Protein AF-G4ZP39-F1 (afdb_monomer_lite)

Foldseek 3Di:
DKKAFQDAPWKKWFQPPDQDDDDPVSTDIDGADHGGMDDDDPSTDIAGDDDPDDGDMDDDDDDDPPDDDDDDPPPNDPQDWDAQPQPRDTDSDPVVNVVCNCLPPRDPCNVVSVVPDDD

Sequence (119 aa):
SMLLALQPGTSLRVFEDCCDELDGSKAREVPIPVGFAIVFRGDLIHNGMLYLTANYRLNCYLTYPGMRWEREDVTSVLPRTYACKFWGLETLKLTEKDMHQFYCPANLKGSENKPKRKR

Structure (mmCIF, N/CA/C/O backbone):
data_AF-G4ZP39-F1
#
_entry.id   AF-G4ZP39-F1
#
loop_
_atom_site.group_PDB
_atom_site.id
_atom_site.type_symbol
_atom_site.label_atom_id
_atom_site.label_alt_id
_atom_site.label_comp_id
_atom_site.label_asym_id
_atom_site.label_entity_id
_atom_site.label_seq_id
_atom_site.pdbx_PDB_ins_code
_atom_site.Cartn_x
_atom_site.Cartn_y
_atom_site.Cartn_z
_atom_site.occupancy
_atom_site.B_iso_or_equiv
_atom_site.auth_seq_id
_atom_site.auth_comp_id
_atom_site.auth_asym_id
_atom_site.auth_atom_id
_atom_site.pdbx_PDB_model_num
ATOM 1 N N . SER A 1 1 ? 2.962 -10.346 -2.706 1.00 85.94 1 SER A N 1
ATOM 2 C CA . SER A 1 1 ? 2.764 -9.990 -1.291 1.00 85.94 1 SER A CA 1
ATOM 3 C C . SER A 1 1 ? 1.299 -10.083 -0.897 1.00 85.94 1 SER A C 1
ATOM 5 O O . SER A 1 1 ? 0.430 -10.176 -1.760 1.00 85.94 1 SER A O 1
ATOM 7 N N . MET A 1 2 ? 1.021 -10.117 0.402 1.00 90.56 2 MET A N 1
ATOM 8 C CA . MET A 1 2 ? -0.323 -10.161 0.968 1.00 90.56 2 MET A CA 1
ATOM 9 C C . MET A 1 2 ? -0.413 -9.210 2.156 1.00 90.56 2 MET A C 1
ATOM 11 O O . MET A 1 2 ? 0.477 -9.194 3.002 1.00 90.56 2 MET A O 1
ATOM 15 N N . LEU A 1 3 ? -1.504 -8.457 2.251 1.00 91.25 3 LEU A N 1
ATOM 16 C CA . LEU A 1 3 ? -1.775 -7.587 3.392 1.00 91.25 3 LEU A CA 1
ATOM 17 C C . LEU A 1 3 ? -3.128 -7.948 3.999 1.00 91.25 3 LEU A C 1
ATOM 19 O O . LEU A 1 3 ? -4.145 -7.880 3.313 1.00 91.25 3 LEU A O 1
ATOM 23 N N . LEU A 1 4 ? -3.126 -8.320 5.281 1.00 91.69 4 LEU A N 1
ATOM 24 C CA . LEU A 1 4 ? -4.322 -8.646 6.059 1.00 91.69 4 LEU A CA 1
ATOM 25 C C . LEU A 1 4 ? -4.745 -7.439 6.907 1.00 91.69 4 LEU A C 1
ATOM 27 O O . LEU A 1 4 ? -3.949 -6.912 7.697 1.00 91.69 4 LEU A O 1
ATOM 31 N N . ALA A 1 5 ? -6.004 -7.025 6.760 1.00 92.44 5 ALA A N 1
ATOM 32 C CA . ALA A 1 5 ? -6.590 -5.943 7.540 1.00 92.44 5 ALA A CA 1
ATOM 33 C C . ALA A 1 5 ? -7.097 -6.460 8.891 1.00 92.44 5 ALA A C 1
ATOM 35 O O . ALA A 1 5 ? -8.068 -7.214 8.970 1.00 92.44 5 ALA A O 1
ATOM 36 N N . LEU A 1 6 ? -6.442 -6.027 9.968 1.00 91.19 6 LEU A N 1
ATOM 37 C CA . LEU A 1 6 ? -6.845 -6.346 11.341 1.00 91.19 6 LEU A CA 1
ATOM 38 C C . LEU A 1 6 ? -7.741 -5.270 11.961 1.00 91.19 6 LEU A C 1
ATOM 40 O O . LEU A 1 6 ? -8.368 -5.515 12.989 1.00 91.19 6 LEU A O 1
ATOM 44 N N . GLN A 1 7 ? -7.784 -4.077 11.366 1.00 90.56 7 GLN A N 1
ATOM 45 C CA . GLN A 1 7 ? -8.482 -2.922 11.917 1.00 90.56 7 GLN A CA 1
ATOM 46 C C . GLN A 1 7 ? -9.322 -2.205 10.857 1.00 90.56 7 GLN A C 1
ATOM 48 O O . GLN A 1 7 ? -9.010 -2.273 9.666 1.00 90.56 7 GLN A O 1
ATOM 53 N N . PRO A 1 8 ? -10.403 -1.517 11.266 1.00 90.31 8 PRO A N 1
ATOM 54 C CA . PRO A 1 8 ? -11.194 -0.706 10.355 1.00 90.31 8 PRO A CA 1
ATOM 55 C C . PRO A 1 8 ? -10.357 0.383 9.684 1.00 90.31 8 PRO A C 1
ATOM 57 O O . PRO A 1 8 ? -9.392 0.894 10.253 1.00 90.31 8 PRO A O 1
ATOM 60 N N . GLY A 1 9 ? -10.767 0.758 8.475 1.00 88.06 9 GLY A N 1
ATOM 61 C CA . GLY A 1 9 ? -10.125 1.828 7.719 1.00 88.06 9 GLY A CA 1
ATOM 62 C C . GLY A 1 9 ? -8.771 1.455 7.122 1.00 88.06 9 GLY A C 1
ATOM 63 O O . GLY A 1 9 ? -8.122 2.336 6.578 1.00 88.06 9 GLY A O 1
ATOM 64 N N . THR A 1 10 ? -8.331 0.192 7.192 1.00 90.56 10 THR A N 1
ATOM 65 C CA . THR A 1 10 ? -7.126 -0.244 6.480 1.00 90.56 10 THR A CA 1
ATOM 66 C C . THR A 1 10 ? -7.328 -0.089 4.971 1.00 90.56 10 THR A C 1
ATOM 68 O O . THR A 1 10 ? -8.192 -0.728 4.372 1.00 90.56 10 THR A O 1
ATOM 71 N N . SER A 1 11 ? -6.478 0.730 4.361 1.00 91.06 11 SER A N 1
ATOM 72 C CA . SER A 1 11 ? -6.428 0.966 2.922 1.00 91.06 11 SER A CA 1
ATOM 73 C C . SER A 1 11 ? -4.999 0.812 2.408 1.00 91.06 11 SER A C 1
ATOM 75 O O . SER A 1 11 ? -4.011 1.086 3.106 1.00 91.06 11 SER A O 1
ATOM 77 N N . LEU A 1 12 ? -4.881 0.400 1.152 1.00 91.06 12 LEU A N 1
ATOM 78 C CA . LEU A 1 12 ? -3.618 0.338 0.430 1.00 91.06 12 LEU A CA 1
ATOM 79 C C . LEU A 1 12 ? -3.713 1.201 -0.823 1.00 91.06 12 LEU A C 1
ATOM 81 O O . LEU A 1 12 ? -4.665 1.060 -1.586 1.00 91.06 12 LEU A O 1
ATOM 85 N N . ARG A 1 13 ? -2.723 2.063 -1.061 1.00 92.00 13 ARG A N 1
ATOM 86 C CA . ARG A 1 13 ? -2.571 2.692 -2.372 1.00 92.00 13 ARG A CA 1
ATOM 87 C C . ARG A 1 13 ? -1.713 1.789 -3.237 1.00 92.00 13 ARG A C 1
ATOM 89 O O . ARG A 1 13 ? -0.571 1.509 -2.880 1.00 92.00 13 ARG A O 1
ATOM 96 N N . VAL A 1 14 ? -2.269 1.347 -4.352 1.00 92.38 14 VAL A N 1
ATOM 97 C CA . VAL A 1 14 ? -1.565 0.595 -5.392 1.00 92.38 14 VAL A CA 1
ATOM 98 C C . VAL A 1 14 ? -1.457 1.465 -6.634 1.00 92.38 14 VAL A C 1
ATOM 100 O O . VAL A 1 14 ? -2.310 2.322 -6.860 1.00 92.38 14 VAL A O 1
ATOM 103 N N . PHE A 1 15 ? -0.416 1.263 -7.429 1.00 92.75 15 PHE A N 1
ATOM 104 C CA . PHE A 1 15 ? -0.277 1.915 -8.724 1.00 92.75 15 PHE A CA 1
ATOM 105 C C . PHE A 1 15 ? -0.468 0.846 -9.796 1.00 92.75 15 PHE A C 1
ATOM 107 O O . PHE A 1 15 ? 0.370 -0.043 -9.941 1.00 92.75 15 PHE A O 1
ATOM 114 N N . GLU A 1 16 ? -1.620 0.867 -10.472 1.00 91.25 16 GLU A N 1
ATOM 115 C CA . GLU A 1 16 ? -1.995 -0.181 -11.430 1.00 91.25 16 GLU A CA 1
ATOM 116 C C . GLU A 1 16 ? -0.911 -0.335 -12.510 1.00 91.25 16 GLU A C 1
ATOM 118 O O . GLU A 1 16 ? -0.375 0.651 -13.014 1.00 91.25 16 GLU A O 1
ATOM 123 N N . ASP A 1 17 ? -0.540 -1.578 -12.824 1.00 90.25 17 ASP A N 1
ATOM 124 C CA . ASP A 1 17 ? 0.516 -1.941 -13.785 1.00 90.25 17 ASP A CA 1
ATOM 125 C C . ASP A 1 17 ? 1.912 -1.327 -13.540 1.00 90.25 17 ASP A C 1
ATOM 127 O O . ASP A 1 17 ? 2.782 -1.406 -14.407 1.00 90.25 17 ASP A O 1
ATOM 131 N N . CYS A 1 18 ? 2.169 -0.733 -12.374 1.00 88.00 18 CYS A N 1
ATOM 132 C CA . CYS A 1 18 ? 3.459 -0.124 -12.053 1.00 88.00 18 CYS A CA 1
ATOM 133 C C . CYS A 1 18 ? 4.329 -1.122 -11.284 1.00 88.00 18 CYS A C 1
ATOM 135 O O . CYS A 1 18 ? 4.203 -1.225 -10.066 1.00 88.00 18 CYS A O 1
ATOM 137 N N . CYS A 1 19 ? 5.183 -1.874 -11.984 1.00 85.50 19 CYS A N 1
ATOM 138 C CA . CYS A 1 19 ? 6.138 -2.806 -11.356 1.00 85.50 19 CYS A CA 1
ATOM 139 C C . CYS A 1 19 ? 7.575 -2.253 -11.325 1.00 85.50 19 CYS A C 1
ATOM 141 O O . CYS A 1 19 ? 8.317 -2.523 -10.391 1.00 85.50 19 CYS A O 1
ATOM 143 N N . ASP A 1 20 ? 7.943 -1.430 -12.313 1.00 83.94 20 ASP A N 1
ATOM 144 C CA . ASP A 1 20 ? 9.309 -0.903 -12.456 1.00 83.94 20 ASP A CA 1
ATOM 145 C C . ASP A 1 20 ? 9.385 0.618 -12.258 1.00 83.94 20 ASP A C 1
ATOM 147 O O . ASP A 1 20 ? 10.330 1.139 -11.666 1.00 83.94 20 ASP A O 1
ATOM 151 N N . GLU A 1 21 ? 8.376 1.346 -12.746 1.00 83.31 21 GLU A N 1
ATOM 152 C CA . GLU A 1 21 ? 8.329 2.807 -12.722 1.00 83.31 21 GLU A CA 1
ATOM 153 C C . GLU A 1 21 ? 6.998 3.303 -12.150 1.00 83.31 21 GLU A C 1
ATOM 155 O O . GLU A 1 21 ? 5.931 2.745 -12.409 1.00 83.31 21 GLU A O 1
ATOM 160 N N . LEU A 1 22 ? 7.073 4.360 -11.340 1.00 86.38 22 LEU A N 1
ATOM 161 C CA . LEU A 1 22 ? 5.926 4.962 -10.671 1.00 86.38 22 LEU A CA 1
ATOM 162 C C . LEU A 1 22 ? 5.171 5.908 -11.617 1.00 86.38 22 LEU A C 1
ATOM 164 O O . LEU A 1 22 ? 5.695 6.956 -11.988 1.00 86.38 22 LEU A O 1
ATOM 168 N N . ASP A 1 23 ? 3.899 5.612 -11.883 1.00 84.31 23 ASP A N 1
ATOM 169 C CA . ASP A 1 23 ? 2.966 6.523 -12.553 1.00 84.31 23 ASP A CA 1
ATOM 170 C C . ASP A 1 23 ? 1.846 6.949 -11.594 1.00 84.31 23 ASP A C 1
ATOM 172 O O . ASP A 1 23 ? 0.932 6.186 -11.275 1.00 84.31 23 ASP A O 1
ATOM 176 N N . GLY A 1 24 ? 1.898 8.205 -11.141 1.00 87.75 24 GLY A N 1
ATOM 177 C CA . GLY A 1 24 ? 0.918 8.759 -10.207 1.00 87.75 24 GLY A CA 1
ATOM 178 C C . GLY A 1 24 ? -0.520 8.795 -10.737 1.00 87.75 24 GLY A C 1
ATOM 179 O O . GLY A 1 24 ? -1.451 8.813 -9.932 1.00 87.75 24 GLY A O 1
ATOM 180 N N . SER A 1 25 ? -0.723 8.769 -12.059 1.00 88.94 25 SER A N 1
ATOM 181 C CA . SER A 1 25 ? -2.063 8.752 -12.663 1.00 88.94 25 SER A CA 1
ATOM 182 C C . SER A 1 25 ? -2.778 7.409 -12.494 1.00 88.94 25 SER A C 1
ATOM 184 O O . SER A 1 25 ? -4.006 7.357 -12.537 1.00 88.94 25 SER A O 1
ATOM 186 N N . LYS A 1 26 ? -2.020 6.340 -12.227 1.00 90.12 26 LYS A N 1
ATOM 187 C CA . LYS A 1 26 ? -2.521 4.976 -12.003 1.00 90.12 26 LYS A CA 1
ATOM 188 C C . LYS A 1 26 ? -2.728 4.647 -10.526 1.00 90.12 26 LYS A C 1
ATOM 190 O O . LYS A 1 26 ? -2.936 3.490 -10.162 1.00 90.12 26 LYS A O 1
ATOM 195 N N . ALA A 1 27 ? -2.637 5.655 -9.659 1.00 92.75 27 ALA A N 1
ATOM 196 C CA . ALA A 1 27 ? -2.861 5.494 -8.236 1.00 92.75 27 ALA A CA 1
ATOM 197 C C . ALA A 1 27 ? -4.317 5.112 -7.956 1.00 92.75 27 ALA A C 1
ATOM 199 O O . ALA A 1 27 ? -5.250 5.846 -8.285 1.00 92.75 27 ALA A O 1
ATOM 200 N N . ARG A 1 28 ? -4.502 4.001 -7.252 1.00 92.56 28 ARG A N 1
ATOM 201 C CA . ARG A 1 28 ? -5.798 3.536 -6.780 1.00 92.56 28 ARG A CA 1
ATOM 202 C C . ARG A 1 28 ? -5.739 3.210 -5.304 1.00 92.56 28 ARG A C 1
ATOM 204 O O . ARG A 1 28 ? -4.849 2.503 -4.838 1.00 92.56 28 ARG A O 1
ATOM 211 N N . GLU A 1 29 ? -6.711 3.719 -4.564 1.00 93.50 29 GLU A N 1
ATOM 212 C CA . GLU A 1 29 ? -6.919 3.304 -3.186 1.00 93.50 29 GLU A CA 1
ATOM 213 C C . GLU A 1 29 ? -7.802 2.058 -3.149 1.00 93.50 29 GLU A C 1
ATOM 215 O O . GLU A 1 29 ? -8.876 2.015 -3.753 1.00 93.50 29 GLU A O 1
ATOM 220 N N . VAL A 1 30 ? -7.335 1.043 -2.432 1.00 93.75 30 VAL A N 1
ATOM 221 C CA . VAL A 1 30 ? -8.057 -0.201 -2.200 1.00 93.75 30 VAL A CA 1
ATOM 222 C C . VAL A 1 30 ? -8.378 -0.294 -0.710 1.00 93.75 30 VAL A C 1
ATOM 224 O O . VAL A 1 30 ? -7.472 -0.579 0.082 1.00 93.75 30 VAL A O 1
ATOM 227 N N . PRO A 1 31 ? -9.636 -0.041 -0.305 1.00 94.06 31 PRO A N 1
ATOM 228 C CA . PRO A 1 31 ? -10.075 -0.286 1.060 1.00 94.06 31 PRO A CA 1
ATOM 229 C C . PRO A 1 31 ? -10.185 -1.792 1.304 1.00 94.06 31 PRO A C 1
ATOM 231 O O . PRO A 1 31 ? -10.721 -2.532 0.476 1.00 94.06 31 PRO A O 1
ATOM 234 N N . ILE A 1 32 ? -9.683 -2.252 2.448 1.00 93.50 32 ILE A N 1
ATOM 235 C CA . ILE A 1 32 ? -9.635 -3.673 2.801 1.00 93.50 32 ILE A CA 1
ATOM 236 C C . ILE A 1 32 ? -10.479 -3.873 4.065 1.00 93.50 32 ILE A C 1
ATOM 238 O O . ILE A 1 32 ? -10.115 -3.368 5.131 1.00 93.50 32 ILE A O 1
ATOM 242 N N . PRO A 1 33 ? -11.616 -4.586 3.975 1.00 93.94 33 PRO A N 1
ATOM 243 C CA . PRO A 1 33 ? -12.450 -4.861 5.137 1.00 93.94 33 PRO A CA 1
ATOM 244 C C . PRO A 1 33 ? -11.706 -5.661 6.211 1.00 93.94 33 PRO A C 1
ATOM 246 O O . PRO A 1 33 ? -10.839 -6.480 5.911 1.00 93.94 33 PRO A O 1
ATOM 249 N N . VAL A 1 34 ? -12.087 -5.468 7.475 1.00 94.25 34 VAL A N 1
ATOM 250 C CA . VAL A 1 34 ? -11.519 -6.224 8.602 1.00 94.25 34 VAL A CA 1
ATOM 251 C C . VAL A 1 34 ? -11.698 -7.725 8.384 1.00 94.25 34 VAL A C 1
ATOM 253 O O . VAL A 1 34 ? -12.792 -8.183 8.059 1.00 94.25 34 VAL A O 1
ATOM 256 N N . GLY A 1 35 ? -10.624 -8.488 8.579 1.00 93.62 35 GLY A N 1
ATOM 257 C CA . GLY A 1 35 ? -10.598 -9.939 8.382 1.00 93.62 35 GLY A CA 1
ATOM 258 C C . GLY A 1 35 ? -10.363 -10.374 6.934 1.00 93.62 35 GLY A C 1
ATOM 259 O O . GLY A 1 35 ? -10.159 -11.561 6.693 1.00 93.62 35 GLY A O 1
ATOM 260 N N . PHE A 1 36 ? -10.336 -9.441 5.979 1.00 94.88 36 PHE A N 1
ATOM 261 C CA . PHE A 1 36 ? -9.992 -9.719 4.588 1.00 94.88 36 PHE A CA 1
ATOM 262 C C . PHE A 1 36 ? -8.519 -9.420 4.323 1.00 94.88 36 PHE A C 1
ATOM 264 O O . PHE A 1 36 ? -7.894 -8.573 4.971 1.00 94.88 36 PHE A O 1
ATOM 271 N N . ALA A 1 37 ? -7.973 -10.116 3.328 1.00 93.19 37 ALA A N 1
ATOM 272 C CA . ALA A 1 37 ? -6.633 -9.883 2.824 1.00 93.19 37 ALA A CA 1
ATOM 273 C C . ALA A 1 37 ? -6.670 -9.505 1.344 1.00 93.19 37 ALA A C 1
ATOM 275 O O . ALA A 1 37 ? -7.465 -10.043 0.574 1.00 93.19 37 ALA A O 1
ATOM 276 N N . ILE A 1 38 ? -5.766 -8.613 0.949 1.00 92.31 38 ILE A N 1
ATOM 277 C CA . ILE A 1 38 ? -5.446 -8.373 -0.457 1.00 92.31 38 ILE A CA 1
ATOM 278 C C . ILE A 1 38 ? -4.195 -9.165 -0.824 1.00 92.31 38 ILE A C 1
ATOM 280 O O . ILE A 1 38 ? -3.213 -9.160 -0.078 1.00 92.31 38 ILE A O 1
ATOM 284 N N . VAL A 1 39 ? -4.225 -9.822 -1.981 1.00 92.69 39 VAL A N 1
ATOM 285 C CA . VAL A 1 39 ? -3.072 -10.497 -2.584 1.00 92.69 39 VAL A CA 1
ATOM 286 C C . VAL A 1 39 ? -2.695 -9.752 -3.854 1.00 92.69 39 VAL A C 1
ATOM 288 O O . VAL A 1 39 ? -3.550 -9.468 -4.689 1.00 92.69 39 VAL A O 1
ATOM 291 N N . PHE A 1 40 ? -1.418 -9.424 -3.992 1.00 88.44 40 PHE A N 1
ATOM 292 C CA . PHE A 1 40 ? -0.884 -8.672 -5.123 1.00 88.44 40 PHE A CA 1
ATOM 293 C C . PHE A 1 40 ? 0.541 -9.140 -5.436 1.00 88.44 40 PHE A C 1
ATOM 295 O O . PHE A 1 40 ? 1.155 -9.862 -4.642 1.00 88.44 40 PHE A O 1
ATOM 302 N N . ARG A 1 41 ? 1.077 -8.776 -6.605 1.00 86.69 41 ARG A N 1
ATOM 303 C CA . ARG A 1 41 ? 2.471 -9.101 -6.954 1.00 86.69 41 ARG A CA 1
ATOM 304 C C . ARG A 1 41 ? 3.447 -8.461 -5.958 1.00 86.69 41 ARG A C 1
ATOM 306 O O . ARG A 1 41 ? 3.100 -7.477 -5.318 1.00 86.69 41 ARG A O 1
ATOM 313 N N . GLY A 1 42 ? 4.617 -9.070 -5.753 1.00 83.69 42 GLY A N 1
ATOM 314 C CA . GLY A 1 42 ? 5.643 -8.520 -4.849 1.00 83.69 42 GLY A CA 1
ATOM 315 C C . GLY A 1 42 ? 6.122 -7.151 -5.320 1.00 83.69 42 GLY A C 1
ATOM 316 O O . GLY A 1 42 ? 5.954 -6.166 -4.607 1.00 83.69 42 GLY A O 1
ATOM 317 N N . ASP A 1 43 ? 6.522 -7.122 -6.588 1.00 84.81 43 ASP A N 1
ATOM 318 C CA . ASP A 1 43 ? 7.085 -5.985 -7.311 1.00 84.81 43 ASP A CA 1
ATOM 319 C C . ASP A 1 43 ? 6.087 -4.876 -7.667 1.00 84.81 43 ASP A C 1
ATOM 321 O O . ASP A 1 43 ? 6.481 -3.832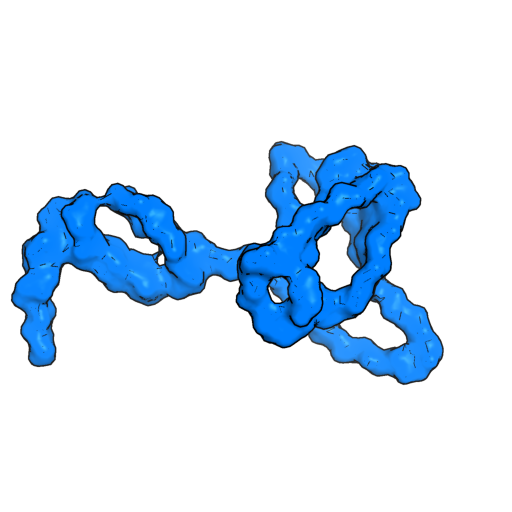 -8.175 1.00 84.81 43 ASP A O 1
ATOM 325 N N . LEU A 1 44 ? 4.789 -5.057 -7.402 1.00 88.12 44 LEU A N 1
ATOM 326 C CA . LEU A 1 44 ? 3.807 -4.006 -7.651 1.00 88.12 44 LEU A CA 1
ATOM 327 C C . LEU A 1 44 ? 4.090 -2.820 -6.726 1.00 88.12 44 LEU A C 1
ATOM 329 O O . LEU A 1 44 ? 4.024 -2.955 -5.502 1.00 88.12 44 LEU A O 1
ATOM 333 N N . ILE A 1 45 ? 4.319 -1.639 -7.291 1.00 87.31 45 ILE A N 1
ATOM 334 C CA . ILE A 1 45 ? 4.542 -0.417 -6.524 1.00 87.31 45 ILE A CA 1
ATOM 335 C C . ILE A 1 45 ? 3.270 -0.085 -5.731 1.00 87.31 45 ILE A C 1
ATOM 337 O O . ILE A 1 45 ? 2.162 0.022 -6.267 1.00 87.31 45 ILE A O 1
ATOM 341 N N . HIS A 1 46 ? 3.431 0.069 -4.418 1.00 89.56 46 HIS A N 1
ATOM 342 C CA . HIS A 1 46 ? 2.350 0.357 -3.483 1.00 89.56 46 HIS A CA 1
ATOM 343 C C . HIS A 1 46 ? 2.868 1.140 -2.275 1.00 89.56 46 HIS A C 1
ATOM 345 O O . HIS A 1 46 ? 4.045 1.081 -1.922 1.00 89.56 46 HIS A O 1
ATOM 351 N N . ASN A 1 47 ? 1.978 1.851 -1.588 1.00 86.12 47 ASN A N 1
ATOM 352 C CA . ASN A 1 47 ? 2.297 2.501 -0.322 1.00 86.12 47 ASN A CA 1
ATOM 353 C C . ASN A 1 47 ? 1.128 2.431 0.664 1.00 86.12 47 ASN A C 1
ATOM 355 O O . ASN A 1 47 ? -0.044 2.347 0.297 1.00 86.12 47 ASN A O 1
ATOM 359 N N . GLY A 1 48 ? 1.458 2.487 1.956 1.00 84.44 48 GLY A N 1
ATOM 360 C CA . GLY A 1 48 ? 0.446 2.657 2.995 1.00 84.44 48 GLY A CA 1
ATOM 361 C C . GLY A 1 48 ? -0.239 4.019 2.893 1.00 84.44 48 GLY A C 1
ATOM 362 O O . GLY A 1 48 ? 0.367 4.992 2.440 1.00 84.44 48 GLY A O 1
ATOM 363 N N . MET A 1 49 ? -1.490 4.077 3.339 1.00 83.69 49 MET A N 1
ATOM 364 C CA . MET A 1 49 ? -2.212 5.334 3.506 1.00 83.69 49 MET A CA 1
ATOM 365 C C . MET A 1 49 ? -1.803 6.041 4.802 1.00 83.69 49 MET A C 1
ATOM 367 O O . MET A 1 49 ? -1.285 5.420 5.732 1.00 83.69 49 MET A O 1
ATOM 371 N N . LEU A 1 50 ? -2.017 7.356 4.842 1.00 80.25 50 LEU A N 1
ATOM 372 C CA . LEU A 1 50 ? -1.892 8.145 6.065 1.00 80.25 50 LEU A CA 1
ATOM 373 C C . LEU A 1 50 ? -3.068 7.824 6.988 1.00 80.25 50 LEU A C 1
ATOM 375 O O . LEU A 1 50 ? -4.218 7.837 6.555 1.00 80.25 50 LEU A O 1
ATOM 379 N N . TYR A 1 51 ? -2.774 7.584 8.263 1.00 76.56 51 TYR A N 1
ATOM 380 C CA . TYR A 1 51 ? -3.779 7.324 9.287 1.00 76.56 51 TYR A CA 1
ATOM 381 C C . TYR A 1 51 ? -3.675 8.369 10.396 1.00 76.56 51 TYR A C 1
ATOM 383 O O . TYR A 1 51 ? -2.576 8.725 10.817 1.00 76.56 51 TYR A O 1
ATOM 391 N N . LEU A 1 52 ? -4.825 8.847 10.880 1.00 77.38 52 LEU A N 1
ATOM 392 C CA . LEU A 1 52 ? -4.898 9.754 12.035 1.00 77.38 52 LEU A CA 1
ATOM 393 C C . LEU A 1 52 ? -4.583 9.034 13.355 1.00 77.38 52 LEU A C 1
ATOM 395 O O . LEU A 1 52 ? -4.194 9.661 14.336 1.00 77.38 52 LEU A O 1
ATOM 399 N N . THR A 1 53 ? -4.759 7.715 13.375 1.00 77.12 53 THR A N 1
ATOM 400 C CA . THR A 1 53 ? -4.515 6.831 14.516 1.00 77.12 53 THR A CA 1
ATOM 401 C C . THR A 1 53 ? -3.602 5.680 14.095 1.00 77.12 53 THR A C 1
ATOM 403 O O . THR A 1 53 ? -3.421 5.415 12.907 1.00 77.12 53 THR A O 1
ATOM 406 N N . ALA A 1 54 ? -2.996 4.985 15.062 1.00 79.75 54 ALA A N 1
ATOM 407 C CA . ALA A 1 54 ? -2.187 3.807 14.762 1.00 79.75 54 ALA A CA 1
ATOM 408 C C . ALA A 1 54 ? -3.046 2.716 14.091 1.00 79.75 54 ALA A C 1
ATOM 410 O O . ALA A 1 54 ? -4.045 2.284 14.665 1.00 79.75 54 ALA A O 1
ATOM 411 N N . ASN A 1 55 ? -2.641 2.274 12.894 1.00 78.06 55 ASN A N 1
ATOM 412 C CA . ASN A 1 55 ? -3.270 1.178 12.153 1.00 78.06 55 ASN A CA 1
ATOM 413 C C . ASN A 1 55 ? -2.305 -0.019 12.088 1.00 78.06 55 ASN A C 1
ATOM 415 O O . ASN A 1 55 ? -1.273 0.029 11.412 1.00 78.06 55 ASN A O 1
ATOM 419 N N . TYR A 1 56 ? -2.623 -1.080 12.823 1.00 79.44 56 TYR A N 1
ATOM 420 C CA . TYR A 1 56 ? -1.880 -2.333 12.843 1.00 79.44 56 TYR A CA 1
ATOM 421 C C . TYR A 1 56 ? -2.339 -3.233 11.695 1.00 79.44 56 TYR A C 1
ATOM 423 O O . TYR A 1 56 ? -3.528 -3.498 11.516 1.00 79.44 56 TYR A O 1
ATOM 431 N N . ARG A 1 57 ? -1.372 -3.739 10.929 1.00 77.88 57 ARG A N 1
ATOM 432 C CA . ARG A 1 57 ? -1.594 -4.580 9.750 1.00 77.88 57 ARG A CA 1
ATOM 433 C C . ARG A 1 57 ? -0.538 -5.670 9.672 1.00 77.88 57 ARG A C 1
ATOM 435 O O . ARG A 1 57 ? 0.607 -5.444 10.063 1.00 77.88 57 ARG A O 1
ATOM 442 N N . LEU A 1 58 ? -0.916 -6.826 9.137 1.00 84.12 58 LEU A N 1
ATOM 443 C CA . LEU A 1 58 ? 0.022 -7.910 8.859 1.00 84.12 58 LEU A CA 1
ATOM 444 C C . LEU A 1 58 ? 0.367 -7.892 7.374 1.00 84.12 58 LEU A C 1
ATOM 446 O O . LEU A 1 58 ? -0.511 -8.053 6.529 1.00 84.12 58 LEU A O 1
ATOM 450 N N . ASN A 1 59 ? 1.645 -7.666 7.072 1.00 85.94 59 ASN A N 1
ATOM 451 C CA . ASN A 1 59 ? 2.194 -7.812 5.730 1.00 85.94 59 ASN A CA 1
ATOM 452 C C . ASN A 1 59 ? 2.942 -9.146 5.656 1.00 85.94 59 ASN A C 1
ATOM 454 O O . ASN A 1 59 ? 3.837 -9.405 6.462 1.00 85.94 59 ASN A O 1
ATOM 458 N N . CYS A 1 60 ? 2.552 -9.991 4.712 1.00 84.12 60 CYS A N 1
ATOM 459 C CA . CYS A 1 60 ? 3.067 -11.336 4.534 1.00 84.12 60 CYS A CA 1
ATOM 460 C C . CYS A 1 60 ? 3.565 -11.518 3.100 1.00 84.12 60 CYS A C 1
ATOM 462 O O . CYS A 1 60 ? 2.922 -11.098 2.138 1.00 84.12 60 CYS A O 1
ATOM 464 N N . TYR A 1 61 ? 4.676 -12.227 2.939 1.00 82.44 61 TYR A N 1
ATOM 465 C CA . TYR A 1 61 ? 5.112 -12.699 1.630 1.00 82.44 61 TYR A CA 1
ATOM 466 C C . TYR A 1 61 ? 4.542 -14.095 1.405 1.00 82.44 61 TYR A C 1
ATOM 468 O O . TYR A 1 61 ? 4.785 -15.006 2.193 1.00 82.44 61 TYR A O 1
ATOM 476 N N . LEU A 1 62 ? 3.752 -14.250 0.344 1.00 80.81 62 LEU A N 1
ATOM 477 C CA . LEU A 1 62 ? 3.284 -15.561 -0.089 1.00 80.81 62 LEU A CA 1
ATOM 478 C C . LEU A 1 62 ? 4.393 -16.218 -0.907 1.00 80.81 62 LEU A C 1
ATOM 480 O O . LEU A 1 62 ? 4.922 -15.614 -1.841 1.00 80.81 62 LEU A O 1
ATOM 484 N N . THR A 1 63 ? 4.747 -17.444 -0.544 1.00 77.50 63 THR A N 1
ATOM 485 C CA . THR A 1 63 ? 5.749 -18.250 -1.242 1.00 77.50 63 THR A CA 1
ATOM 486 C C . THR A 1 63 ? 5.101 -19.540 -1.736 1.00 77.50 63 THR A C 1
ATOM 488 O O . THR A 1 63 ? 4.120 -20.015 -1.163 1.00 77.50 63 THR A O 1
ATOM 491 N N . TYR A 1 64 ? 5.631 -20.106 -2.817 1.00 80.50 64 TYR A N 1
ATOM 492 C CA . TYR A 1 64 ? 5.243 -21.426 -3.312 1.00 80.50 64 TYR A CA 1
ATOM 493 C C . TYR A 1 64 ? 6.498 -22.250 -3.636 1.00 80.50 64 TYR A C 1
ATOM 495 O O . TYR A 1 64 ? 7.565 -21.669 -3.872 1.00 80.50 64 TYR A O 1
ATOM 503 N N . PRO A 1 65 ? 6.417 -23.596 -3.630 1.00 87.06 65 PRO A N 1
ATOM 504 C CA . PRO A 1 65 ? 7.571 -24.446 -3.907 1.00 87.06 65 PRO A CA 1
ATOM 505 C C . PRO A 1 65 ? 8.230 -24.102 -5.249 1.00 87.06 65 PRO A C 1
ATOM 507 O O . PRO A 1 65 ? 7.564 -24.044 -6.278 1.00 87.06 65 PRO A O 1
ATOM 510 N N . GLY A 1 66 ? 9.545 -23.868 -5.231 1.00 80.12 66 GLY A N 1
ATOM 511 C CA . GLY A 1 66 ? 10.328 -23.491 -6.416 1.00 80.12 66 GLY A CA 1
ATOM 512 C C . GLY A 1 66 ? 10.457 -21.983 -6.666 1.00 80.12 66 GLY A C 1
ATOM 513 O O . GLY A 1 66 ? 11.233 -21.585 -7.532 1.00 80.12 66 GLY A O 1
ATOM 514 N N . MET A 1 67 ? 9.769 -21.133 -5.898 1.00 79.06 67 MET A N 1
ATOM 515 C CA . MET A 1 67 ? 9.910 -19.679 -5.997 1.00 79.06 67 MET A CA 1
ATOM 516 C C . MET A 1 67 ? 11.213 -19.205 -5.332 1.00 79.06 67 MET A C 1
ATOM 518 O O . MET A 1 67 ? 11.429 -19.438 -4.141 1.00 79.06 67 MET A O 1
ATOM 522 N N . ARG A 1 68 ? 12.074 -18.507 -6.083 1.00 70.31 68 ARG A N 1
ATOM 523 C CA . ARG A 1 68 ? 13.211 -17.760 -5.522 1.00 70.31 68 ARG A CA 1
ATOM 524 C C . ARG A 1 68 ? 12.756 -16.337 -5.226 1.00 70.31 68 ARG A C 1
ATOM 526 O O . ARG A 1 68 ? 12.383 -15.618 -6.144 1.00 70.31 68 ARG A O 1
ATOM 533 N N . TRP A 1 69 ? 12.773 -15.961 -3.952 1.00 66.75 69 TRP A N 1
ATOM 534 C CA . TRP A 1 69 ? 12.566 -14.577 -3.544 1.00 66.75 69 TRP A CA 1
ATOM 535 C C . TRP A 1 69 ? 13.898 -13.842 -3.550 1.00 66.75 69 TRP A C 1
ATOM 537 O O . TRP A 1 69 ? 14.823 -14.234 -2.837 1.00 66.75 69 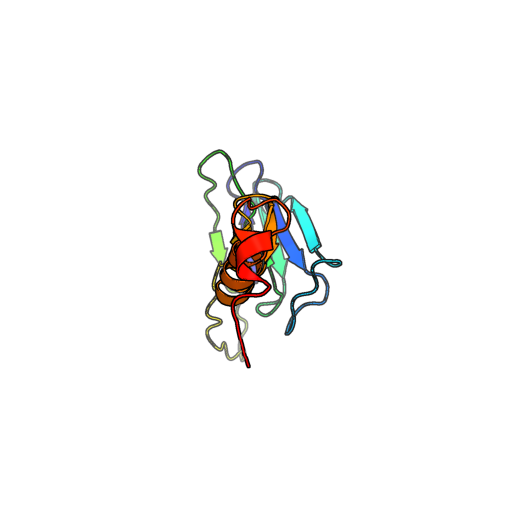TRP A O 1
ATOM 547 N N . GLU A 1 70 ? 13.971 -12.752 -4.301 1.00 64.06 70 GLU A N 1
ATOM 548 C CA . GLU A 1 70 ? 14.911 -11.682 -3.992 1.00 64.06 70 GLU A CA 1
ATOM 549 C C . GLU A 1 70 ? 14.225 -10.762 -2.981 1.00 64.06 70 GLU A C 1
ATOM 551 O O . GLU A 1 70 ? 13.032 -10.478 -3.088 1.00 64.06 70 GLU A O 1
ATOM 556 N N . ARG A 1 71 ? 14.938 -10.390 -1.913 1.00 53.88 71 ARG A N 1
ATOM 557 C CA . ARG A 1 71 ? 14.380 -9.509 -0.887 1.00 53.88 71 ARG A CA 1
ATOM 558 C C . ARG A 1 71 ? 14.185 -8.139 -1.521 1.00 53.88 71 ARG A C 1
ATOM 560 O O . ARG A 1 71 ? 15.151 -7.411 -1.709 1.00 53.88 71 ARG A O 1
ATOM 567 N N . GLU A 1 72 ? 12.942 -7.797 -1.816 1.00 53.66 72 GLU A N 1
ATOM 568 C CA . GLU A 1 72 ? 12.584 -6.429 -2.150 1.00 53.66 72 GLU A CA 1
ATOM 569 C C . GLU A 1 72 ? 12.743 -5.584 -0.886 1.00 53.66 72 GLU A C 1
ATOM 571 O O . GLU A 1 72 ? 12.069 -5.803 0.127 1.00 53.66 72 GLU A O 1
ATOM 576 N N . ASP A 1 73 ? 13.669 -4.629 -0.922 1.00 47.09 73 ASP A N 1
ATOM 577 C CA . ASP A 1 73 ? 13.750 -3.581 0.083 1.00 47.09 73 ASP A CA 1
ATOM 578 C C . ASP A 1 73 ? 12.525 -2.682 -0.103 1.00 47.09 73 ASP A C 1
ATOM 580 O O . ASP A 1 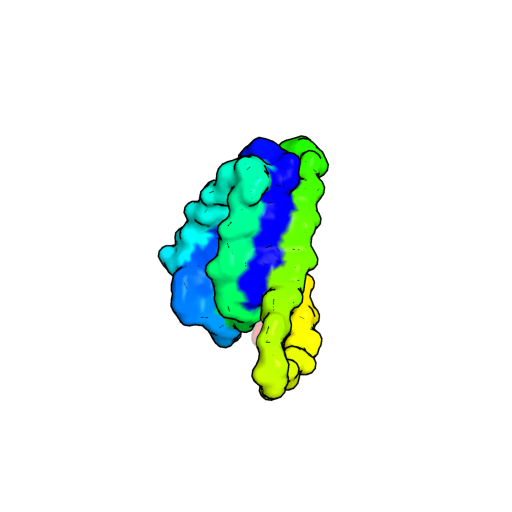73 ? 12.562 -1.684 -0.824 1.00 47.09 73 ASP A O 1
ATOM 584 N N . VAL A 1 74 ? 11.408 -3.069 0.523 1.00 48.03 74 VAL A N 1
ATOM 585 C CA . VAL A 1 74 ? 10.154 -2.308 0.526 1.00 48.03 74 VAL A CA 1
ATOM 586 C C . VAL A 1 74 ? 10.392 -1.009 1.287 1.00 48.03 74 VAL A C 1
ATOM 588 O O . VAL A 1 74 ? 10.094 -0.863 2.476 1.00 48.03 74 VAL A O 1
ATOM 591 N N . THR A 1 75 ? 10.978 -0.038 0.605 1.00 41.22 75 THR A N 1
ATOM 592 C CA . THR A 1 75 ? 11.121 1.314 1.104 1.00 41.22 75 THR A CA 1
ATOM 593 C C . THR A 1 75 ? 9.754 1.959 0.971 1.00 41.22 75 THR A C 1
ATOM 595 O O . THR A 1 75 ? 9.397 2.570 -0.028 1.00 41.22 75 THR A O 1
ATOM 598 N N . SER A 1 76 ? 8.968 1.797 2.037 1.00 45.16 76 SER A N 1
ATOM 599 C CA . SER A 1 76 ? 7.905 2.711 2.445 1.00 45.16 76 SER A CA 1
ATOM 600 C C . SER A 1 76 ? 8.487 4.123 2.538 1.00 45.16 76 SER A C 1
ATOM 602 O O . SER A 1 76 ? 8.777 4.641 3.617 1.00 45.16 76 SER A O 1
ATOM 604 N N . VAL A 1 77 ? 8.711 4.751 1.400 1.00 44.72 77 VAL A N 1
ATOM 605 C CA . VAL A 1 77 ? 9.141 6.129 1.313 1.00 44.72 77 VAL A CA 1
ATOM 606 C C . VAL A 1 77 ? 8.306 6.678 0.181 1.00 44.72 77 VAL A C 1
ATOM 608 O O . VAL A 1 77 ? 8.670 6.562 -0.984 1.00 44.72 77 VAL A O 1
ATOM 611 N N . LEU A 1 78 ? 7.151 7.262 0.536 1.00 53.06 78 LEU A N 1
ATOM 612 C CA . LEU A 1 78 ? 6.586 8.329 -0.288 1.00 53.06 78 LEU A CA 1
ATOM 613 C C . LEU A 1 78 ? 7.786 9.149 -0.765 1.00 53.06 78 LEU A C 1
ATOM 615 O O . LEU A 1 78 ? 8.575 9.548 0.106 1.00 53.06 78 LEU A O 1
ATOM 619 N N . PRO A 1 79 ? 8.013 9.303 -2.082 1.00 55.47 79 PRO A N 1
ATOM 620 C CA . PRO A 1 79 ? 9.201 9.997 -2.540 1.00 55.47 79 PRO A CA 1
ATOM 621 C C . PRO A 1 79 ? 9.210 11.333 -1.812 1.00 55.47 79 PRO A C 1
ATOM 623 O O . PRO A 1 79 ? 8.174 11.994 -1.764 1.00 55.47 79 PRO A O 1
ATOM 626 N N . ARG A 1 80 ? 10.309 11.644 -1.109 1.00 59.31 80 ARG A N 1
ATOM 627 C CA . ARG A 1 80 ? 10.353 12.813 -0.225 1.00 59.31 80 ARG A CA 1
ATOM 628 C C . ARG A 1 80 ? 9.920 14.023 -1.044 1.00 59.31 80 ARG A C 1
ATOM 630 O O . ARG A 1 80 ? 10.665 14.467 -1.913 1.00 59.31 80 ARG A O 1
ATOM 637 N N . THR A 1 81 ? 8.714 14.519 -0.788 1.00 72.06 81 THR A N 1
ATOM 638 C CA . THR A 1 81 ? 8.226 15.721 -1.439 1.00 72.06 81 THR A CA 1
ATOM 639 C C . THR A 1 81 ? 8.748 16.910 -0.657 1.00 72.06 81 THR A C 1
ATOM 641 O O . THR A 1 81 ? 8.718 16.979 0.574 1.00 72.06 81 THR A O 1
ATOM 644 N N . TYR A 1 82 ? 9.308 17.847 -1.396 1.00 73.69 82 TYR A N 1
ATOM 645 C CA . TYR A 1 82 ? 9.913 19.054 -0.890 1.00 73.69 82 TYR A CA 1
ATOM 646 C C . TYR A 1 82 ? 9.083 20.228 -1.388 1.00 73.69 82 TYR A C 1
ATOM 648 O O . TYR A 1 82 ? 9.075 20.521 -2.584 1.00 73.69 82 TYR A O 1
ATOM 656 N N . ALA A 1 83 ? 8.391 20.898 -0.469 1.00 81.81 83 ALA A N 1
ATOM 657 C CA . ALA A 1 83 ? 7.555 22.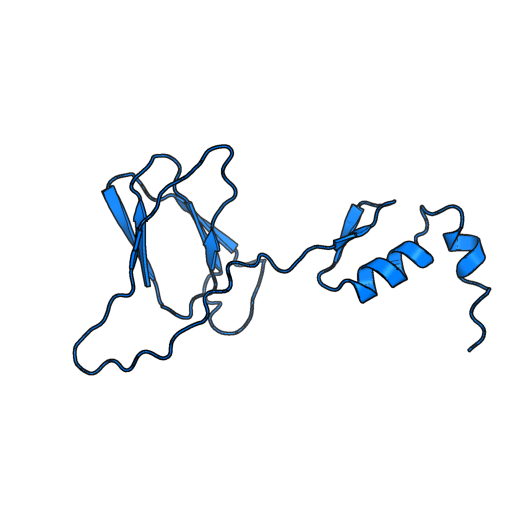045 -0.792 1.00 81.81 83 ALA A CA 1
ATOM 658 C C . ALA A 1 83 ? 8.347 23.363 -0.777 1.00 81.81 83 ALA A C 1
ATOM 660 O O . ALA A 1 83 ? 9.187 23.635 0.095 1.00 81.81 83 ALA A O 1
ATOM 661 N N . CYS A 1 84 ? 8.058 24.236 -1.738 1.00 81.94 84 CYS A N 1
ATOM 662 C CA . CYS A 1 84 ? 8.500 25.622 -1.694 1.00 81.94 84 CYS A CA 1
ATOM 663 C C . CYS A 1 84 ? 7.866 26.353 -0.501 1.00 81.94 84 CYS A C 1
ATOM 665 O O . CYS A 1 84 ? 6.647 26.424 -0.394 1.00 81.94 84 CYS A O 1
ATOM 667 N N . LYS A 1 85 ? 8.681 26.999 0.342 1.00 82.81 85 LYS A N 1
ATOM 668 C CA . LYS A 1 85 ? 8.202 27.732 1.526 1.00 82.81 85 LYS A CA 1
ATOM 669 C C . LYS A 1 85 ? 7.379 28.993 1.221 1.00 82.81 85 LYS A C 1
ATOM 671 O O . LYS A 1 85 ? 6.808 29.563 2.138 1.00 82.81 85 LYS A O 1
ATOM 676 N N . PHE A 1 86 ? 7.361 29.450 -0.034 1.00 80.25 86 PHE A N 1
ATOM 677 C CA . PHE A 1 86 ? 6.687 30.689 -0.447 1.00 80.25 86 PHE A CA 1
ATOM 678 C C . PHE A 1 86 ? 5.461 30.456 -1.337 1.00 80.25 86 PHE A C 1
ATOM 680 O O . PHE A 1 86 ? 4.549 31.272 -1.339 1.00 80.25 86 PHE A O 1
ATOM 687 N N . TRP A 1 87 ? 5.451 29.367 -2.112 1.00 79.25 87 TRP A N 1
ATOM 688 C CA . TRP A 1 87 ? 4.417 29.085 -3.118 1.00 79.25 87 TRP A CA 1
ATOM 689 C C . TRP A 1 87 ? 3.817 27.680 -3.008 1.00 79.25 87 TRP A C 1
ATOM 691 O O . TRP A 1 87 ? 2.896 27.358 -3.746 1.00 79.25 87 TRP A O 1
ATOM 701 N N . GLY A 1 88 ? 4.339 26.828 -2.122 1.00 74.56 88 GLY A N 1
ATOM 702 C CA . GLY A 1 88 ? 3.812 25.480 -1.900 1.00 74.56 88 GLY A CA 1
ATOM 703 C C . GLY A 1 88 ? 4.095 24.468 -3.013 1.00 74.56 88 GLY A C 1
ATOM 704 O O . GLY A 1 88 ? 3.685 23.326 -2.880 1.00 74.56 88 GLY A O 1
ATOM 705 N N . LEU A 1 89 ? 4.811 24.842 -4.083 1.00 77.50 89 LEU A N 1
ATOM 706 C CA . LEU A 1 89 ? 5.161 23.917 -5.167 1.00 77.50 89 LEU A CA 1
ATOM 707 C C . LEU A 1 89 ? 5.940 22.707 -4.624 1.00 77.50 89 LEU A C 1
ATOM 709 O O . LEU A 1 89 ? 7.005 22.891 -4.028 1.00 77.50 89 LEU A O 1
ATOM 713 N N . GLU A 1 90 ? 5.424 21.500 -4.848 1.00 82.31 90 GLU A N 1
ATOM 714 C CA . GLU A 1 90 ? 6.056 20.247 -4.434 1.00 82.31 90 GLU A CA 1
ATOM 715 C C . GLU A 1 90 ? 7.029 19.731 -5.500 1.00 82.31 90 GLU A C 1
ATOM 717 O O . GLU A 1 90 ? 6.758 19.774 -6.698 1.00 82.31 90 GLU A O 1
ATOM 722 N N . THR A 1 91 ? 8.187 19.245 -5.055 1.00 77.00 91 THR A N 1
ATOM 723 C CA . THR A 1 91 ? 9.246 18.682 -5.909 1.00 77.00 91 THR A CA 1
ATOM 724 C C . THR A 1 91 ? 9.799 17.407 -5.286 1.00 77.00 91 THR A C 1
ATOM 726 O O . THR A 1 91 ? 9.745 17.240 -4.070 1.00 77.00 91 THR A O 1
ATOM 729 N N . LEU A 1 92 ? 10.352 16.505 -6.097 1.00 75.69 92 LEU A N 1
ATOM 730 C CA . LEU A 1 92 ? 10.877 15.219 -5.615 1.00 75.69 92 LEU A CA 1
ATOM 731 C C . LEU A 1 92 ? 12.368 15.282 -5.246 1.00 75.69 92 LEU A C 1
ATOM 733 O O . LEU A 1 92 ? 12.887 14.377 -4.594 1.00 75.69 92 LEU A O 1
ATOM 737 N N . LYS A 1 93 ? 13.076 16.351 -5.640 1.00 76.81 93 LYS A N 1
ATOM 738 C CA . LYS A 1 93 ? 14.501 16.545 -5.344 1.00 76.81 93 LYS A CA 1
ATOM 739 C C . LYS A 1 93 ? 14.731 17.793 -4.503 1.00 76.81 93 LYS A C 1
ATOM 741 O O . LYS A 1 93 ? 14.309 18.892 -4.858 1.00 76.81 93 LYS A O 1
ATOM 746 N N . LEU A 1 94 ? 15.509 17.643 -3.431 1.00 74.69 94 LEU A N 1
ATOM 747 C CA . LEU A 1 94 ? 15.886 18.756 -2.555 1.00 74.69 94 LEU A CA 1
ATOM 748 C C . LEU A 1 94 ? 16.628 19.869 -3.316 1.00 74.69 94 LEU A C 1
ATOM 750 O O . LEU A 1 94 ? 16.392 21.047 -3.065 1.00 74.69 94 LEU A O 1
ATOM 754 N N . THR A 1 95 ? 17.464 19.503 -4.291 1.00 80.25 95 THR A N 1
ATOM 755 C CA . THR A 1 95 ? 18.194 20.449 -5.150 1.00 80.25 95 THR A CA 1
ATOM 756 C C . THR A 1 95 ? 17.262 21.305 -6.007 1.00 80.25 95 THR A C 1
ATOM 758 O O . THR A 1 95 ? 17.484 22.508 -6.144 1.00 80.25 95 THR A O 1
ATOM 761 N N . GLU A 1 96 ? 16.193 20.714 -6.545 1.00 79.88 96 GLU A N 1
ATOM 762 C CA . GLU A 1 96 ? 15.163 21.427 -7.307 1.00 79.88 96 GLU A CA 1
ATOM 763 C C . GLU A 1 96 ? 14.375 22.371 -6.391 1.00 79.88 96 GLU A C 1
ATOM 765 O O . GLU A 1 96 ? 14.173 23.534 -6.748 1.00 79.88 96 GLU A O 1
ATOM 770 N N . LYS A 1 97 ? 14.030 21.926 -5.172 1.00 83.69 97 LYS A N 1
ATOM 771 C CA . LYS A 1 97 ? 13.401 22.773 -4.147 1.00 83.69 97 LYS A CA 1
ATOM 772 C C . LYS A 1 97 ? 14.282 23.963 -3.770 1.00 83.69 97 LYS A C 1
ATOM 774 O O . LYS A 1 97 ? 13.784 25.085 -3.713 1.00 83.69 97 LYS A O 1
ATOM 779 N N . ASP A 1 98 ? 15.564 23.749 -3.483 1.00 81.25 98 ASP A N 1
ATOM 780 C CA . ASP A 1 98 ? 16.478 24.814 -3.048 1.00 81.25 98 ASP A CA 1
ATOM 781 C C . ASP A 1 98 ? 16.727 25.832 -4.168 1.00 81.25 98 ASP A C 1
ATOM 783 O O . ASP A 1 98 ? 16.654 27.041 -3.931 1.00 81.25 98 ASP A O 1
ATOM 787 N N . MET A 1 99 ? 16.912 25.364 -5.407 1.00 81.00 99 MET A N 1
ATOM 788 C CA . MET A 1 99 ? 17.026 26.237 -6.576 1.00 81.00 99 MET A CA 1
ATOM 789 C C . MET A 1 99 ? 15.736 27.032 -6.809 1.00 81.00 99 MET A C 1
ATOM 791 O O . MET A 1 99 ? 15.784 28.250 -6.990 1.00 81.00 99 MET A O 1
ATOM 795 N N . HIS A 1 100 ? 14.576 26.372 -6.766 1.00 82.31 100 HIS A N 1
ATOM 796 C CA . HIS A 1 100 ? 13.290 27.046 -6.899 1.00 82.31 100 HIS A CA 1
ATOM 797 C C . HIS A 1 100 ? 13.086 28.080 -5.784 1.00 82.31 100 HIS A C 1
ATOM 799 O O . HIS A 1 100 ? 12.729 29.212 -6.079 1.00 82.31 100 HIS A O 1
ATOM 805 N N . GLN A 1 101 ? 13.352 27.749 -4.515 1.00 81.88 101 GLN A N 1
ATOM 806 C CA . GLN A 1 101 ? 13.212 28.683 -3.387 1.00 81.88 101 GLN A CA 1
ATOM 807 C C . GLN A 1 101 ? 14.131 29.904 -3.522 1.00 81.88 101 GLN A C 1
ATOM 809 O O . GLN A 1 101 ? 13.743 31.017 -3.146 1.00 81.88 101 GLN A O 1
ATOM 814 N N . PHE A 1 102 ? 15.329 29.715 -4.078 1.00 79.25 102 PHE A N 1
ATOM 815 C CA . PHE A 1 102 ? 16.278 30.794 -4.325 1.00 79.25 102 PHE A CA 1
ATOM 816 C C . PHE A 1 102 ? 15.780 31.795 -5.378 1.00 79.25 102 PHE A C 1
ATOM 818 O O . PHE A 1 102 ? 16.002 32.992 -5.202 1.00 79.25 102 PHE A O 1
ATOM 825 N N . TYR A 1 103 ? 15.070 31.327 -6.413 1.00 78.19 103 TYR A N 1
ATOM 826 C CA . TYR A 1 103 ? 14.500 32.150 -7.496 1.00 78.19 103 TYR A CA 1
ATOM 82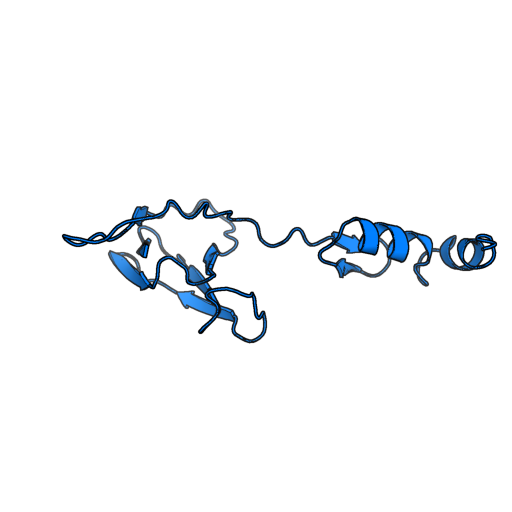7 C C . TYR A 1 103 ? 12.978 32.338 -7.417 1.00 78.19 103 TYR A C 1
ATOM 829 O O . TYR A 1 103 ? 12.368 32.807 -8.379 1.00 78.19 103 TYR A O 1
ATOM 837 N N . CYS A 1 104 ? 12.349 31.936 -6.313 1.00 80.50 104 CYS A N 1
ATOM 838 C CA . CYS A 1 104 ? 10.896 31.867 -6.230 1.00 80.50 104 CYS A CA 1
ATOM 839 C C . CYS A 1 104 ? 10.292 33.265 -6.458 1.00 80.50 104 CYS A C 1
ATOM 841 O O . CYS A 1 104 ? 10.709 34.200 -5.775 1.00 80.50 104 CYS A O 1
ATOM 843 N N . PRO A 1 105 ? 9.309 33.432 -7.363 1.00 77.00 105 PRO A N 1
ATOM 844 C CA . PRO A 1 105 ? 8.685 34.734 -7.613 1.00 77.00 105 PRO A CA 1
ATOM 845 C C . PRO A 1 105 ? 8.025 35.344 -6.370 1.00 77.00 105 PRO A C 1
ATOM 847 O O . PRO A 1 105 ? 7.998 36.560 -6.223 1.00 77.00 105 PRO A O 1
ATOM 850 N N . ALA A 1 106 ? 7.533 34.499 -5.458 1.00 80.00 106 ALA A N 1
ATOM 851 C CA . ALA A 1 106 ? 6.957 34.912 -4.178 1.00 80.00 106 ALA A CA 1
ATOM 852 C C . ALA A 1 106 ? 8.004 35.172 -3.076 1.00 80.00 106 ALA A C 1
ATOM 854 O O . ALA A 1 106 ? 7.659 35.628 -1.988 1.00 80.00 106 ALA A O 1
ATOM 855 N N . ASN A 1 107 ? 9.287 34.896 -3.330 1.00 80.25 107 ASN A N 1
ATOM 856 C CA . ASN A 1 107 ? 10.377 35.290 -2.446 1.00 80.25 107 ASN A CA 1
ATOM 857 C C . ASN A 1 107 ? 10.818 36.714 -2.802 1.00 80.25 107 ASN A C 1
ATOM 859 O O . ASN A 1 107 ? 11.335 36.939 -3.894 1.00 80.25 107 ASN A O 1
ATOM 863 N N . LEU A 1 108 ? 10.708 37.652 -1.858 1.00 71.00 108 LEU A N 1
ATOM 864 C CA . LEU A 1 108 ? 11.156 39.043 -2.032 1.00 71.00 108 LEU A CA 1
ATOM 865 C C . LEU A 1 108 ? 12.631 39.149 -2.460 1.00 71.00 108 LEU A C 1
ATOM 867 O O . LEU A 1 108 ? 12.994 40.063 -3.188 1.00 71.00 108 LEU A O 1
ATOM 871 N N . LYS A 1 109 ? 13.473 38.185 -2.061 1.00 74.31 109 LYS A N 1
ATOM 872 C CA . LYS A 1 109 ? 14.889 38.112 -2.465 1.00 74.31 109 LYS A CA 1
ATOM 873 C C . LYS A 1 109 ? 15.108 37.358 -3.783 1.00 74.31 109 LYS A C 1
ATOM 875 O O . LYS A 1 109 ? 16.199 37.402 -4.341 1.00 74.31 109 LYS A O 1
ATOM 880 N N . GLY A 1 110 ? 14.102 36.643 -4.285 1.00 63.97 110 GLY A N 1
ATOM 881 C CA . GLY A 1 110 ? 14.205 35.810 -5.485 1.00 63.97 110 GLY A CA 1
ATOM 882 C C . GLY A 1 110 ? 14.394 36.622 -6.766 1.00 63.97 110 GLY A C 1
ATOM 883 O O . GLY A 1 110 ? 15.219 36.265 -7.613 1.00 63.97 110 GLY A O 1
ATOM 884 N N . SER A 1 111 ? 13.699 37.754 -6.870 1.00 65.06 111 SER A N 1
ATOM 885 C CA . SER A 1 111 ? 13.855 38.728 -7.958 1.00 65.06 111 SER A CA 1
ATOM 886 C C . SER A 1 111 ? 15.257 39.353 -7.983 1.00 65.06 111 SER A C 1
ATOM 888 O O . SER A 1 111 ? 15.823 39.533 -9.059 1.00 65.06 111 SER A O 1
ATOM 890 N N . GLU A 1 112 ? 15.859 39.601 -6.816 1.00 68.31 112 GLU A N 1
ATOM 891 C CA . GLU A 1 112 ? 17.222 40.140 -6.676 1.00 68.31 112 GLU A CA 1
ATOM 892 C C . GLU A 1 112 ? 18.326 39.105 -6.931 1.00 68.31 112 GLU A C 1
ATOM 894 O O . GLU A 1 112 ? 19.443 39.451 -7.321 1.00 68.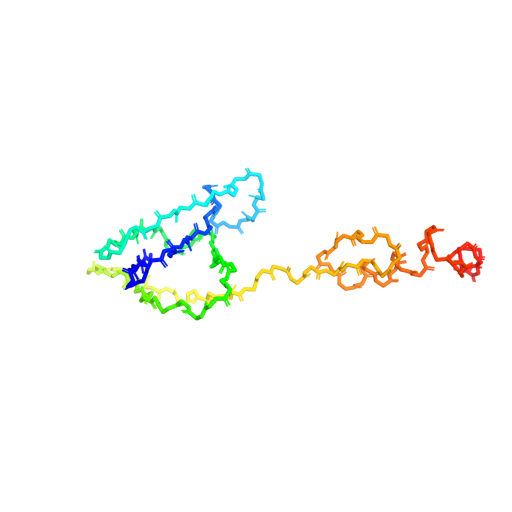31 112 GLU A O 1
ATOM 899 N N . ASN A 1 113 ? 18.032 37.829 -6.692 1.00 64.81 113 ASN A N 1
ATOM 900 C CA . ASN A 1 113 ? 18.970 36.718 -6.823 1.00 64.81 113 ASN A CA 1
ATOM 901 C C . ASN A 1 113 ? 19.160 36.259 -8.276 1.00 64.81 113 ASN A C 1
ATOM 903 O O . ASN A 1 113 ? 20.255 35.846 -8.664 1.00 64.81 113 ASN A O 1
ATOM 907 N N . LYS A 1 114 ? 18.103 36.350 -9.093 1.00 62.28 114 LYS A N 1
ATOM 908 C CA . LYS A 1 114 ? 18.104 35.988 -10.520 1.00 62.28 114 LYS A CA 1
ATOM 909 C C . LYS A 1 114 ? 19.198 36.698 -11.346 1.00 62.28 114 LYS A C 1
ATOM 911 O O . LYS A 1 114 ? 19.875 36.003 -12.099 1.00 62.28 114 LYS A O 1
ATOM 916 N N . PRO A 1 115 ? 19.449 38.015 -11.187 1.00 62.53 115 PRO A N 1
ATOM 917 C CA . PRO A 1 115 ? 20.519 38.710 -11.910 1.00 62.53 115 PRO A CA 1
ATOM 918 C C . PRO A 1 115 ? 21.934 38.526 -11.326 1.00 62.53 115 PRO A C 1
ATOM 920 O O . PRO A 1 115 ? 22.905 38.852 -12.004 1.00 62.53 115 PRO A O 1
ATOM 923 N N . LYS A 1 116 ? 22.096 38.025 -10.089 1.00 64.25 116 LYS A N 1
ATOM 924 C CA . LYS A 1 116 ? 23.405 37.973 -9.393 1.00 64.25 116 LYS A CA 1
ATOM 925 C C . LYS A 1 116 ? 24.279 36.764 -9.751 1.00 64.25 116 LYS A C 1
ATOM 927 O O . LYS A 1 116 ? 25.463 36.758 -9.424 1.00 64.25 116 LYS A O 1
ATOM 932 N N . ARG A 1 117 ? 23.744 35.754 -10.442 1.00 53.91 117 ARG A N 1
ATOM 933 C CA . ARG A 1 117 ? 24.525 34.601 -10.916 1.00 53.91 117 ARG A CA 1
ATOM 934 C C . ARG A 1 117 ? 25.051 34.887 -12.327 1.00 53.91 117 ARG A C 1
ATOM 936 O O . ARG A 1 117 ? 24.385 34.581 -13.311 1.00 53.91 117 ARG A O 1
ATOM 943 N N . LYS A 1 118 ? 26.234 35.503 -12.427 1.00 59.06 118 LYS A N 1
ATOM 944 C CA . LYS A 1 118 ? 27.021 35.473 -13.673 1.00 59.06 118 LYS A CA 1
ATOM 945 C C . LYS A 1 118 ? 27.445 34.020 -13.943 1.00 59.06 118 LYS A C 1
ATOM 947 O O . LYS A 1 118 ? 27.719 33.293 -12.990 1.00 59.06 118 LYS A O 1
ATOM 952 N N . ARG A 1 119 ? 27.387 33.619 -15.219 1.00 52.91 119 ARG A N 1
ATOM 953 C CA . ARG A 1 119 ? 27.820 32.304 -15.720 1.00 52.91 119 ARG A CA 1
ATOM 954 C C . ARG A 1 119 ? 29.265 32.010 -15.344 1.00 52.91 119 ARG A C 1
ATOM 956 O O . ARG A 1 119 ? 30.067 32.967 -15.402 1.00 52.91 119 ARG A O 1
#

Radius of gyration: 20.36 Å; chains: 1; bounding box: 40×65×30 Å

pLDDT: mean 79.4, std 12.65, range [41.22, 94.88]

Organism: Phytophthora sojae (strain P6497) (NCBI:txid1094619)

Secondary structure (DSSP, 8-state):
-EEEE-STT-EEEEETT-SSS--GGGEEEEE--TT-EEE--SSS-EEEPP-SS---EEEE----TTPPPP-----------EE-TTT--EES-HHHHHHHHHH-TTSTTHHHHTTT---